Protein AF-A0A7X0E7F5-F1 (afdb_monomer)

Secondary structure (DSSP, 8-state):
--HHHHHHHHHHHHHHHSS--HHHHHHHHHTT--GGGGGGGS------

Sequence (48 aa):
MTPTELLRDAYRELDETDSLSRTTLRNLHTAGIDTAVLTAISNPYPED

Mean predicted aligned error: 6.62 Å

Solvent-accessible surface area (backbone atoms only — not comparable to full-atom values): 3102 Å² total; per-residue (Å²): 137,52,75,67,56,52,50,52,53,49,51,51,39,33,73,77,65,79,44,78,55,73,67,55,54,51,52,34,51,75,69,72,46,67,71,74,72,66,56,68,73,82,53,73,74,80,84,126

pLDDT: mean 82.59, std 15.25, range [45.41, 94.81]

Foldseek 3Di:
DDLVVLLVVQLVCCVVPVDGDPVSVVVCVVNVHDCVVSVVPVDDDDDD

Structure (mmCIF, N/CA/C/O backbone):
data_AF-A0A7X0E7F5-F1
#
_entry.id   AF-A0A7X0E7F5-F1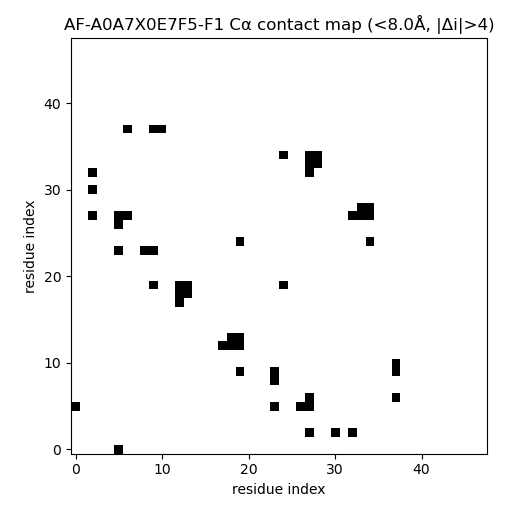
#
loop_
_atom_site.group_PDB
_atom_site.id
_atom_site.type_symbol
_atom_site.label_atom_id
_atom_site.label_alt_id
_atom_site.label_comp_id
_atom_site.label_asym_id
_atom_site.label_entity_id
_atom_site.label_seq_id
_atom_site.pdbx_PDB_ins_code
_atom_site.Cartn_x
_atom_site.Cartn_y
_atom_site.Cartn_z
_ato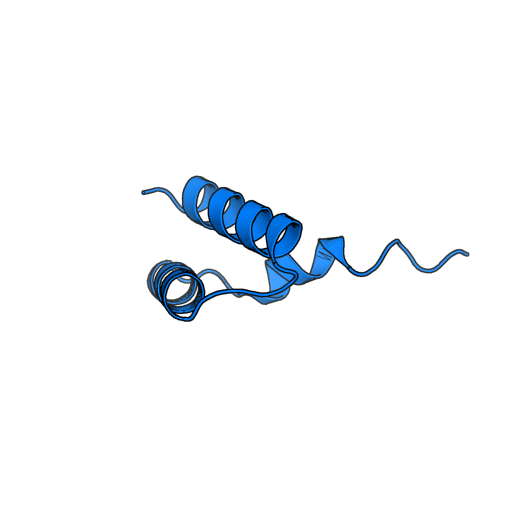m_site.occupancy
_atom_site.B_iso_or_equiv
_atom_site.auth_seq_id
_atom_site.auth_comp_id
_atom_site.auth_asym_id
_atom_site.auth_atom_id
_atom_site.pdbx_PDB_model_num
ATOM 1 N N . MET A 1 1 ? 12.384 4.725 6.259 1.00 73.56 1 MET A N 1
ATOM 2 C CA . MET A 1 1 ? 11.426 3.799 5.636 1.00 73.56 1 MET A CA 1
ATOM 3 C C . MET A 1 1 ? 11.809 3.625 4.185 1.00 73.56 1 MET A C 1
ATOM 5 O O . MET A 1 1 ? 12.035 4.620 3.504 1.00 73.56 1 MET A O 1
ATOM 9 N N . THR A 1 2 ? 11.966 2.388 3.749 1.00 90.81 2 THR A N 1
ATOM 10 C CA . THR A 1 2 ? 12.312 2.016 2.377 1.00 90.81 2 THR A CA 1
ATOM 11 C C . THR A 1 2 ? 11.041 1.793 1.547 1.00 90.81 2 THR A C 1
ATOM 13 O O . THR A 1 2 ? 9.978 1.532 2.117 1.00 90.81 2 THR A O 1
ATOM 16 N N . PRO A 1 3 ? 11.121 1.852 0.206 1.00 88.00 3 PRO A N 1
ATOM 17 C CA . PRO A 1 3 ? 9.997 1.512 -0.672 1.00 88.00 3 PRO A CA 1
ATOM 18 C C . PRO A 1 3 ? 9.393 0.128 -0.394 1.00 88.00 3 PRO A C 1
ATOM 20 O O . PRO A 1 3 ? 8.182 -0.054 -0.454 1.00 88.00 3 PRO A O 1
ATOM 23 N N . THR A 1 4 ? 10.229 -0.842 -0.027 1.00 90.06 4 THR A N 1
ATOM 24 C CA . THR A 1 4 ? 9.791 -2.203 0.298 1.00 90.06 4 THR A CA 1
ATOM 25 C C . THR A 1 4 ? 8.986 -2.265 1.596 1.00 90.06 4 THR A C 1
ATOM 27 O O . THR A 1 4 ? 7.999 -2.992 1.667 1.00 90.06 4 THR A O 1
ATOM 30 N N . GLU A 1 5 ? 9.377 -1.496 2.616 1.00 92.75 5 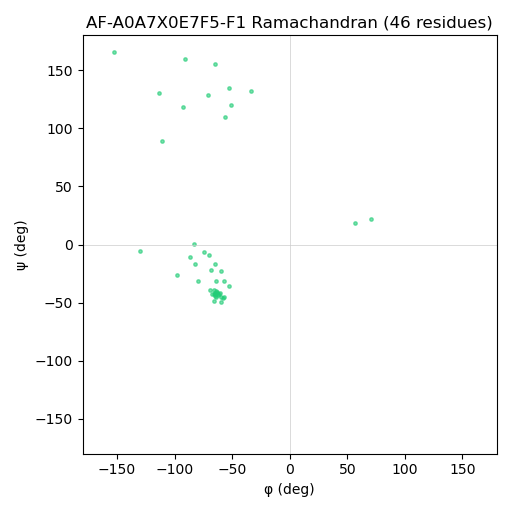GLU A N 1
ATOM 31 C CA . GLU A 1 5 ? 8.615 -1.391 3.871 1.00 92.75 5 GLU A CA 1
ATOM 32 C C . GLU A 1 5 ? 7.249 -0.742 3.626 1.00 92.75 5 GLU A C 1
ATOM 34 O O . GLU A 1 5 ? 6.240 -1.254 4.096 1.00 92.75 5 GLU A O 1
ATOM 39 N N . LEU A 1 6 ? 7.206 0.312 2.804 1.00 92.50 6 LEU A N 1
ATOM 40 C CA . LEU A 1 6 ? 5.964 0.973 2.391 1.00 92.50 6 LEU A CA 1
ATOM 41 C C . LEU A 1 6 ? 4.986 0.024 1.696 1.00 92.50 6 LEU A C 1
ATOM 43 O O . LEU A 1 6 ? 3.799 0.028 2.008 1.00 92.50 6 LEU A O 1
ATOM 47 N N . LEU A 1 7 ? 5.485 -0.786 0.761 1.00 91.88 7 LEU A N 1
ATOM 48 C CA . LEU A 1 7 ? 4.674 -1.785 0.070 1.00 91.88 7 LEU A CA 1
ATOM 49 C C . LEU A 1 7 ? 4.180 -2.865 1.028 1.00 91.88 7 LEU A C 1
ATOM 51 O O . LEU A 1 7 ? 3.010 -3.223 0.978 1.00 91.88 7 LEU A O 1
ATOM 55 N N . ARG A 1 8 ? 5.044 -3.370 1.918 1.00 91.88 8 ARG A N 1
ATOM 56 C CA . ARG A 1 8 ? 4.653 -4.374 2.916 1.00 91.88 8 ARG A CA 1
ATOM 57 C C . ARG A 1 8 ? 3.545 -3.852 3.830 1.00 91.88 8 ARG A C 1
ATOM 59 O O . ARG A 1 8 ? 2.584 -4.577 4.067 1.00 91.88 8 ARG A O 1
ATOM 66 N N . ASP A 1 9 ? 3.672 -2.623 4.321 1.00 92.69 9 ASP A N 1
ATOM 67 C CA . ASP A 1 9 ? 2.662 -2.014 5.187 1.00 92.69 9 ASP A CA 1
ATOM 68 C C . ASP A 1 9 ? 1.344 -1.793 4.436 1.00 92.69 9 ASP A C 1
ATOM 70 O O . ASP A 1 9 ? 0.284 -2.124 4.962 1.00 92.69 9 ASP A O 1
ATOM 74 N N . ALA A 1 10 ? 1.409 -1.316 3.188 1.00 92.62 10 ALA A N 1
ATOM 75 C CA . ALA A 1 10 ? 0.232 -1.139 2.341 1.00 92.62 10 ALA A CA 1
ATOM 76 C C . ALA A 1 10 ? -0.477 -2.465 2.033 1.00 92.62 10 ALA A C 1
ATOM 78 O O . ALA A 1 10 ? -1.701 -2.536 2.088 1.00 92.62 10 ALA A O 1
ATOM 79 N N . TYR A 1 11 ? 0.280 -3.529 1.756 1.00 91.12 11 TYR A N 1
ATOM 80 C CA . TYR A 1 11 ? -0.288 -4.859 1.555 1.00 91.12 11 TYR A CA 1
ATOM 81 C C . TYR A 1 11 ? -0.937 -5.413 2.815 1.00 91.12 11 TYR A C 1
ATOM 83 O O . TYR A 1 11 ? -2.022 -5.976 2.729 1.00 91.12 11 TYR A O 1
ATOM 91 N N . ARG A 1 12 ? -0.310 -5.231 3.981 1.00 91.81 12 ARG A N 1
ATOM 92 C CA . ARG A 1 12 ? -0.914 -5.644 5.250 1.00 91.81 12 ARG A CA 1
ATOM 93 C C . ARG A 1 12 ? -2.226 -4.902 5.509 1.00 91.81 12 ARG A C 1
ATOM 95 O O . ARG A 1 12 ? -3.196 -5.511 5.929 1.00 91.81 12 ARG A O 1
ATOM 102 N N . GLU A 1 13 ? -2.267 -3.600 5.247 1.00 92.50 13 GLU A N 1
ATOM 103 C CA . GLU A 1 13 ? -3.477 -2.794 5.445 1.00 92.50 13 GLU A CA 1
ATOM 104 C C . GLU A 1 13 ? -4.618 -3.199 4.500 1.00 92.50 13 GLU A C 1
ATOM 106 O O . GLU A 1 13 ? -5.771 -3.269 4.927 1.00 92.50 13 GLU A O 1
ATOM 111 N N . LEU A 1 14 ? -4.294 -3.522 3.244 1.00 89.56 14 LEU A N 1
ATOM 112 C CA . LEU A 1 14 ? -5.252 -4.096 2.298 1.00 89.56 14 LEU A CA 1
ATOM 113 C C . LEU A 1 14 ? -5.777 -5.453 2.773 1.00 89.56 14 LEU A C 1
ATOM 115 O O . LEU A 1 14 ? -6.977 -5.676 2.714 1.00 89.56 14 LEU A O 1
ATOM 119 N N . ASP A 1 15 ? -4.911 -6.332 3.274 1.00 87.94 15 ASP A N 1
ATOM 120 C CA . ASP A 1 15 ? -5.312 -7.649 3.787 1.00 87.94 15 ASP A CA 1
ATOM 121 C C . ASP A 1 15 ? -6.238 -7.535 5.014 1.00 87.94 15 ASP A C 1
ATOM 123 O O . ASP A 1 15 ? -7.231 -8.249 5.130 1.00 87.94 15 ASP A O 1
ATOM 127 N N . GLU A 1 16 ? -5.955 -6.590 5.913 1.00 90.81 16 GLU A N 1
ATOM 128 C CA . GLU A 1 16 ? -6.723 -6.400 7.149 1.00 90.81 16 GLU A CA 1
ATOM 129 C C . GLU A 1 16 ? -8.040 -5.631 6.945 1.00 90.81 16 GLU A C 1
ATOM 131 O O . GLU A 1 16 ? -8.991 -5.834 7.704 1.00 90.81 16 GLU A O 1
ATOM 136 N N . THR A 1 17 ? -8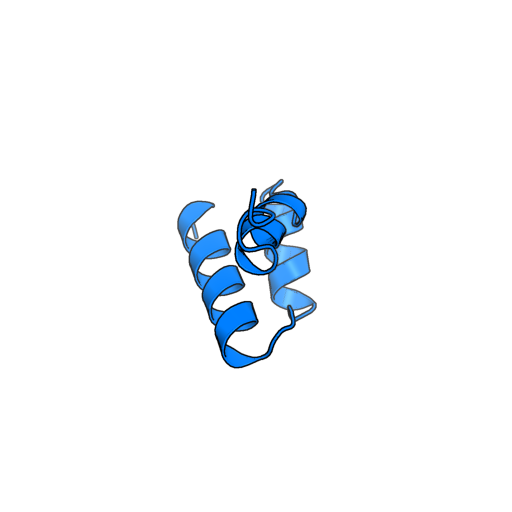.099 -4.710 5.977 1.00 89.19 17 THR A N 1
ATOM 137 C CA . THR A 1 17 ? -9.197 -3.726 5.875 1.00 89.19 17 THR A CA 1
ATOM 138 C C . THR A 1 17 ? -9.850 -3.620 4.501 1.00 89.19 17 THR A C 1
ATOM 140 O O . THR A 1 17 ? -10.812 -2.864 4.356 1.00 89.19 17 THR A O 1
ATOM 143 N N . ASP A 1 18 ? -9.325 -4.321 3.496 1.00 86.69 18 ASP A N 1
ATOM 144 C CA . ASP A 1 18 ? -9.737 -4.241 2.086 1.00 86.69 18 ASP A CA 1
ATOM 145 C C . ASP A 1 18 ? -9.652 -2.814 1.498 1.00 86.69 18 ASP A C 1
ATOM 147 O O . ASP A 1 18 ? -10.273 -2.466 0.493 1.00 86.69 18 ASP A O 1
ATOM 151 N N . SER A 1 19 ? -8.887 -1.931 2.150 1.00 88.31 19 SER A N 1
ATOM 152 C CA . SER A 1 19 ? -8.734 -0.533 1.756 1.00 88.31 19 SER A CA 1
ATOM 153 C C 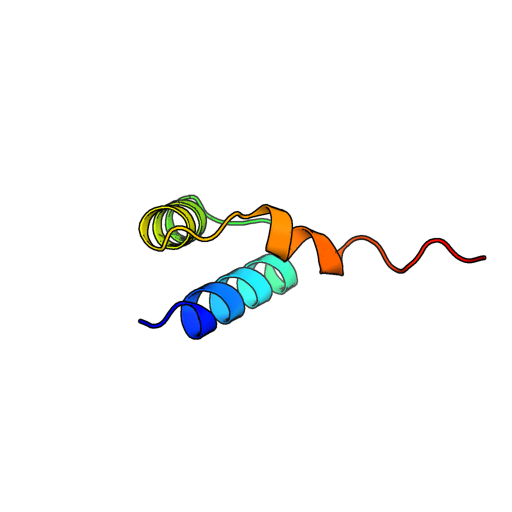. SER A 1 19 ? -7.383 0.039 2.188 1.00 88.31 19 SER A C 1
ATOM 155 O O . SER A 1 19 ? -6.665 -0.543 2.994 1.00 88.31 19 SER A O 1
ATOM 157 N N . LEU A 1 20 ? -7.013 1.195 1.631 1.00 90.50 20 LEU A N 1
ATOM 158 C CA . LEU A 1 20 ? -5.818 1.937 2.035 1.00 90.50 20 LEU A CA 1
ATOM 159 C C . LEU A 1 20 ? -6.216 3.254 2.685 1.00 90.50 20 LEU A C 1
ATOM 161 O O . LEU A 1 20 ? -6.959 4.054 2.106 1.00 90.50 20 LEU A O 1
ATOM 165 N N . SER A 1 21 ? -5.647 3.542 3.850 1.00 93.50 21 SER A N 1
ATOM 166 C CA . SER A 1 21 ? -5.781 4.850 4.470 1.00 93.50 21 SER A CA 1
ATOM 167 C C . SER A 1 21 ? -5.113 5.939 3.634 1.00 93.50 21 SER A C 1
ATOM 169 O O . SER A 1 21 ? -4.134 5.749 2.905 1.00 93.50 21 SER A O 1
ATOM 171 N N . ARG A 1 22 ? -5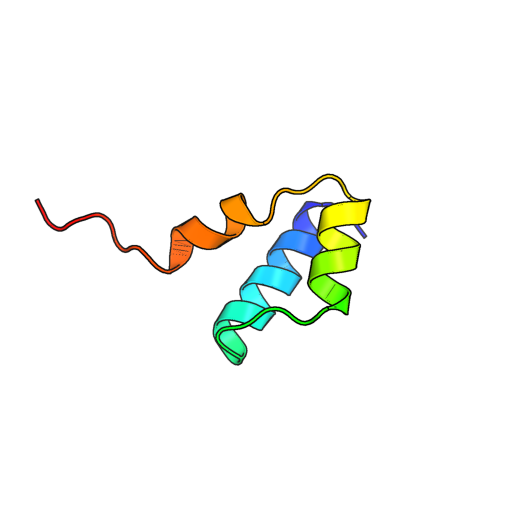.607 7.167 3.816 1.00 94.38 22 ARG A N 1
ATOM 172 C CA . ARG A 1 22 ? -5.032 8.369 3.198 1.00 94.38 22 ARG A CA 1
ATOM 173 C C . ARG A 1 22 ? -3.551 8.559 3.553 1.00 94.38 22 ARG A C 1
ATOM 175 O O . ARG A 1 22 ? -2.800 9.102 2.744 1.00 94.38 22 ARG A O 1
ATOM 182 N N . THR A 1 23 ? -3.134 8.133 4.744 1.00 94.62 23 THR A N 1
ATOM 183 C CA . THR A 1 23 ? -1.736 8.206 5.185 1.00 94.62 23 THR A CA 1
ATOM 184 C C . THR A 1 23 ? -0.855 7.290 4.343 1.00 94.62 23 THR A C 1
ATOM 186 O O . THR A 1 23 ? 0.157 7.745 3.811 1.00 94.62 23 THR A O 1
ATOM 189 N N . THR A 1 24 ? -1.270 6.040 4.151 1.00 93.31 24 THR A N 1
ATOM 190 C CA . THR A 1 24 ? -0.538 5.060 3.343 1.00 93.31 24 THR A CA 1
ATOM 191 C C . THR A 1 24 ? -0.458 5.486 1.883 1.00 93.31 24 THR A C 1
ATOM 193 O O . THR A 1 24 ? 0.636 5.530 1.321 1.00 93.31 24 THR A O 1
ATOM 196 N N . LEU A 1 25 ? -1.569 5.951 1.302 1.00 92.25 25 LEU A N 1
ATOM 197 C CA . LEU A 1 25 ? -1.592 6.510 -0.057 1.00 92.25 25 LEU A CA 1
ATOM 198 C C . LEU A 1 25 ? -0.614 7.681 -0.223 1.00 92.25 25 LEU A C 1
ATOM 200 O O . LEU A 1 25 ? 0.147 7.738 -1.189 1.00 92.25 25 LEU A O 1
ATOM 204 N N . ARG A 1 26 ? -0.588 8.611 0.740 1.00 94.81 26 ARG A N 1
ATOM 205 C CA . ARG A 1 26 ? 0.339 9.750 0.717 1.00 94.81 26 ARG A CA 1
ATOM 206 C C . ARG A 1 26 ? 1.794 9.297 0.796 1.00 94.81 26 ARG A C 1
ATOM 208 O O . ARG A 1 26 ? 2.643 9.866 0.108 1.00 94.81 26 ARG A O 1
ATOM 215 N N . ASN A 1 27 ? 2.088 8.310 1.633 1.00 93.75 27 ASN A N 1
ATOM 216 C CA . ASN A 1 27 ? 3.443 7.809 1.810 1.00 93.75 27 ASN A CA 1
ATOM 217 C C . ASN A 1 27 ? 3.951 7.097 0.546 1.00 93.75 27 ASN A C 1
ATOM 219 O O . ASN A 1 27 ? 5.070 7.369 0.114 1.00 93.75 27 ASN A O 1
ATOM 223 N N . LEU A 1 28 ? 3.110 6.274 -0.090 1.00 93.31 28 LEU A N 1
ATOM 224 C CA . LEU A 1 28 ? 3.403 5.634 -1.378 1.00 93.31 28 LEU A CA 1
ATOM 225 C C . LEU A 1 28 ? 3.658 6.676 -2.473 1.00 93.31 28 LEU A C 1
ATOM 227 O O . LEU A 1 28 ? 4.701 6.642 -3.123 1.00 93.31 28 LEU A O 1
ATOM 231 N N . HIS A 1 29 ? 2.773 7.670 -2.600 1.00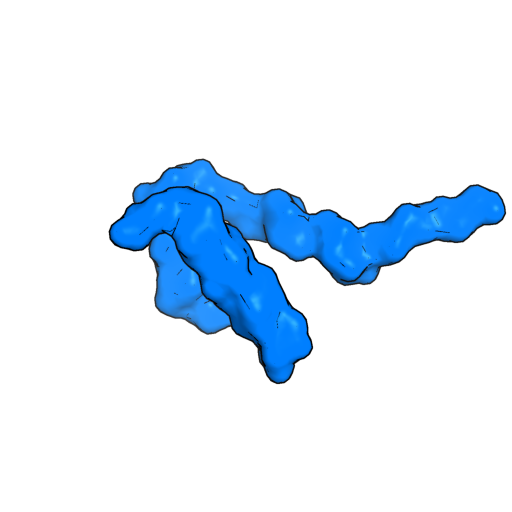 92.62 29 HIS A N 1
ATOM 232 C CA . HIS A 1 29 ? 2.928 8.750 -3.577 1.00 92.62 29 HIS A CA 1
ATOM 233 C C . HIS A 1 29 ? 4.210 9.565 -3.347 1.00 92.62 29 HIS A C 1
ATOM 235 O O . HIS A 1 29 ? 4.922 9.897 -4.290 1.00 92.62 29 HIS A O 1
ATOM 241 N N . THR A 1 30 ? 4.542 9.873 -2.089 1.00 93.19 30 THR A N 1
ATOM 242 C CA . THR A 1 30 ? 5.774 10.609 -1.740 1.00 93.19 30 THR A CA 1
ATOM 243 C C . THR A 1 30 ? 7.028 9.812 -2.100 1.00 93.19 30 THR A C 1
ATOM 245 O O . THR A 1 30 ? 8.043 10.394 -2.472 1.00 93.19 30 THR A O 1
ATOM 248 N N . ALA A 1 31 ? 6.951 8.484 -2.028 1.00 91.69 31 ALA A N 1
ATOM 249 C CA . ALA A 1 31 ? 8.016 7.582 -2.447 1.00 91.69 31 ALA A CA 1
ATOM 250 C C . ALA A 1 31 ? 8.026 7.294 -3.963 1.00 91.69 31 ALA A C 1
ATOM 252 O O . ALA A 1 31 ? 8.880 6.536 -4.418 1.00 91.69 31 ALA A O 1
ATOM 253 N N . GLY A 1 32 ? 7.105 7.877 -4.742 1.00 92.69 32 GLY A N 1
ATOM 254 C CA . GLY A 1 32 ? 6.986 7.640 -6.185 1.00 92.69 32 GLY A CA 1
ATOM 255 C C . GLY A 1 32 ? 6.469 6.243 -6.545 1.00 92.69 32 GLY A C 1
ATOM 256 O O . GLY A 1 32 ? 6.735 5.760 -7.642 1.00 92.69 32 GLY A O 1
ATOM 257 N N . ILE A 1 33 ? 5.771 5.578 -5.623 1.00 90.12 33 ILE A N 1
ATOM 258 C CA . ILE A 1 33 ? 5.214 4.238 -5.815 1.00 90.12 33 ILE A CA 1
ATOM 259 C C . ILE A 1 33 ? 3.780 4.380 -6.320 1.00 90.12 33 ILE A C 1
ATOM 261 O O . ILE A 1 33 ? 2.924 4.934 -5.627 1.00 90.12 33 ILE A O 1
ATOM 265 N N . ASP A 1 34 ? 3.522 3.863 -7.519 1.00 86.94 34 ASP A N 1
ATOM 266 C CA . ASP A 1 34 ? 2.172 3.786 -8.072 1.00 86.94 34 ASP A CA 1
ATOM 267 C C . ASP A 1 34 ? 1.359 2.727 -7.317 1.00 86.94 34 ASP A C 1
ATOM 269 O O . ASP A 1 34 ? 1.789 1.586 -7.172 1.00 86.94 34 ASP A O 1
ATOM 273 N N . THR A 1 35 ? 0.166 3.087 -6.850 1.00 83.50 35 THR A N 1
ATOM 274 C CA . THR A 1 35 ? -0.755 2.170 -6.165 1.00 83.50 35 THR A CA 1
ATOM 275 C C . THR A 1 35 ? -1.267 1.041 -7.060 1.00 83.50 35 THR A C 1
ATOM 277 O O . THR A 1 35 ? -1.728 0.030 -6.537 1.00 83.50 35 THR A O 1
ATOM 280 N N . ALA A 1 36 ? -1.151 1.159 -8.387 1.00 83.19 36 ALA A N 1
ATOM 281 C CA . ALA A 1 36 ? -1.475 0.092 -9.335 1.00 83.19 36 ALA A CA 1
ATOM 282 C C . ALA A 1 36 ? -0.639 -1.183 -9.115 1.00 83.19 36 ALA A C 1
ATOM 284 O O . ALA A 1 36 ? -1.066 -2.281 -9.465 1.00 83.19 36 ALA A O 1
ATOM 285 N N . VAL A 1 37 ? 0.539 -1.077 -8.488 1.00 80.38 37 VAL A N 1
ATOM 286 C CA . VAL A 1 37 ? 1.343 -2.263 -8.142 1.00 80.38 37 VAL A CA 1
ATOM 287 C C . VAL A 1 37 ? 0.683 -3.118 -7.059 1.00 80.38 37 VAL A C 1
ATOM 289 O O . VAL A 1 37 ? 0.982 -4.302 -6.968 1.00 80.38 37 VAL A O 1
ATOM 292 N N . LEU A 1 38 ? -0.220 -2.535 -6.260 1.00 79.38 38 LEU A N 1
ATOM 293 C CA . LEU A 1 38 ? -0.933 -3.222 -5.181 1.00 79.38 38 LEU A CA 1
ATOM 294 C C . LEU A 1 38 ? -2.150 -4.009 -5.690 1.00 79.38 38 LEU A C 1
ATOM 296 O O . LEU A 1 38 ? -2.650 -4.890 -4.998 1.00 79.38 38 LEU A O 1
ATOM 300 N N . THR A 1 39 ? -2.616 -3.731 -6.911 1.00 70.38 39 THR A N 1
ATOM 301 C CA . THR A 1 39 ? -3.815 -4.347 -7.507 1.00 70.38 39 THR A CA 1
ATOM 302 C C . THR A 1 39 ? -3.592 -5.798 -7.955 1.00 70.38 39 THR A C 1
ATOM 304 O O . THR A 1 39 ? -4.541 -6.481 -8.329 1.00 70.38 39 THR A O 1
ATOM 307 N N . ALA A 1 40 ? -2.354 -6.300 -7.884 1.00 58.84 40 ALA A N 1
ATOM 308 C CA . ALA A 1 40 ? -1.986 -7.658 -8.287 1.00 58.84 40 ALA A CA 1
ATOM 309 C C . ALA A 1 40 ? -2.532 -8.769 -7.364 1.00 58.84 40 ALA A C 1
ATOM 311 O O . ALA A 1 40 ? -2.417 -9.940 -7.709 1.00 58.84 40 ALA A O 1
ATOM 312 N N . ILE A 1 41 ? -3.111 -8.429 -6.206 1.00 54.81 41 ILE A N 1
ATOM 313 C CA . ILE A 1 41 ? -3.561 -9.417 -5.207 1.00 54.81 41 ILE A CA 1
ATOM 314 C C . ILE A 1 41 ? -5.064 -9.723 -5.305 1.00 54.81 41 ILE A C 1
ATOM 316 O O . ILE A 1 41 ? -5.483 -10.828 -4.978 1.00 54.81 41 ILE A O 1
ATOM 320 N N . SER A 1 42 ? -5.878 -8.797 -5.816 1.00 51.00 42 SER A N 1
ATOM 321 C CA . SER A 1 42 ? -7.339 -8.977 -5.891 1.00 51.00 42 SER A CA 1
ATOM 322 C C . SER A 1 42 ? -7.813 -9.703 -7.153 1.00 51.00 42 SER A C 1
ATOM 324 O O . SER A 1 42 ? -8.979 -10.077 -7.234 1.00 51.00 42 SER A O 1
ATOM 326 N N . ASN A 1 43 ? -6.932 -9.892 -8.138 1.00 47.28 43 ASN A N 1
ATOM 327 C CA . ASN A 1 43 ? -7.237 -10.624 -9.360 1.00 47.28 43 ASN A CA 1
ATOM 328 C C . ASN A 1 43 ? -6.427 -11.929 -9.335 1.00 47.28 43 ASN A C 1
ATOM 330 O O . ASN A 1 43 ? -5.283 -11.935 -9.804 1.00 47.28 43 ASN A O 1
ATOM 334 N N . PRO A 1 44 ? -6.956 -13.032 -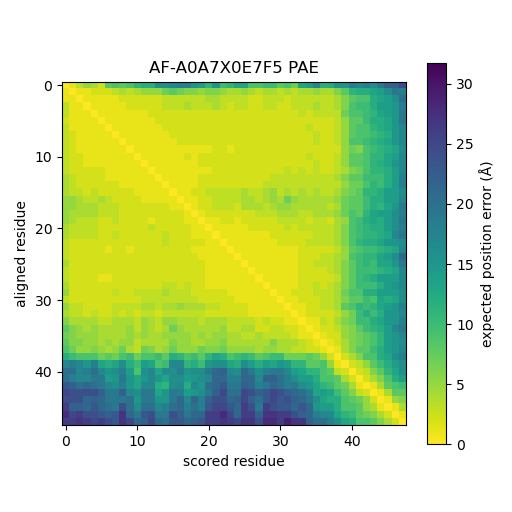8.763 1.00 45.41 44 PRO A N 1
ATOM 335 C CA . PRO A 1 44 ? -6.410 -14.333 -9.113 1.00 45.41 44 PRO A CA 1
ATOM 336 C C . PRO A 1 44 ? -6.454 -14.399 -10.640 1.00 45.41 44 PRO A C 1
ATOM 338 O O . PRO A 1 44 ? -7.419 -13.931 -11.245 1.00 45.41 44 PRO A O 1
ATOM 341 N N . TYR A 1 45 ? -5.362 -14.850 -11.255 1.00 52.75 45 TYR A N 1
ATOM 342 C CA . TYR A 1 45 ? -5.264 -15.046 -12.700 1.00 52.75 45 TYR A CA 1
ATOM 343 C C . TYR A 1 45 ? -6.617 -15.494 -13.272 1.00 52.75 45 TYR A C 1
ATOM 345 O O . TYR A 1 45 ? -7.222 -16.379 -12.660 1.00 52.75 45 TYR A O 1
ATOM 353 N N . PRO A 1 46 ? -7.113 -14.892 -14.374 1.00 52.53 46 PRO A N 1
ATOM 354 C CA . PRO A 1 46 ? -8.328 -15.388 -15.002 1.00 52.53 46 PRO A CA 1
ATOM 355 C C . PRO A 1 46 ? -8.136 -16.889 -15.214 1.00 52.53 46 PRO A C 1
ATOM 357 O O . PRO A 1 46 ? -7.135 -17.291 -15.804 1.00 52.53 46 PRO A O 1
ATOM 360 N N . GLU A 1 47 ? -9.017 -17.690 -14.612 1.00 56.44 47 GLU A N 1
ATOM 361 C CA . GLU A 1 47 ? -9.021 -19.135 -14.798 1.00 56.44 47 GLU A CA 1
ATOM 362 C C . GLU A 1 47 ? -9.144 -19.381 -16.311 1.00 56.44 47 GLU A C 1
ATOM 364 O O . GLU A 1 47 ? -10.163 -19.022 -16.905 1.00 56.44 47 GLU A O 1
ATOM 369 N N . ASP A 1 48 ? -8.058 -19.862 -16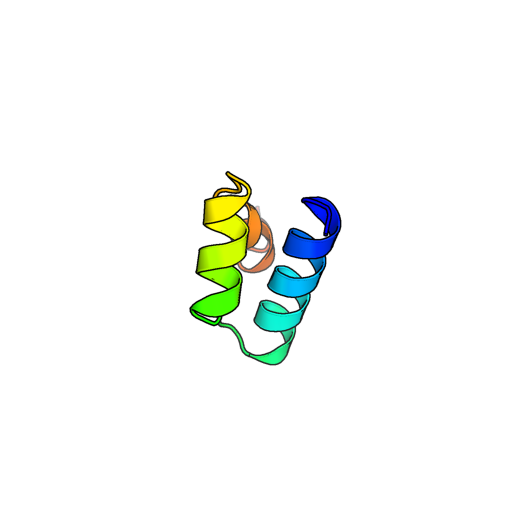.929 1.00 55.91 48 ASP A N 1
ATOM 370 C CA . ASP A 1 48 ? -8.025 -20.357 -18.315 1.00 55.91 48 ASP A CA 1
ATOM 371 C C . ASP A 1 48 ? -9.030 -21.508 -18.501 1.00 55.91 48 ASP A C 1
ATOM 373 O O . ASP A 1 48 ? -9.077 -22.406 -17.621 1.00 55.91 48 ASP A O 1
#

Nearest PDB structures (foldseek):
  2ras-assembly1_A  TM=4.184E-01  e=4.540E+00  Novosphingobium aromaticivorans DSM 12444

Radius of gyration: 11.51 Å; Cα contacts (8 Å, |Δi|>4): 26; chains: 1; bounding box: 22×31×26 Å